Protein AF-A0A8J4RGM5-F1 (afdb_monomer)

Structure (mmCIF, N/CA/C/O backbone):
data_AF-A0A8J4RGM5-F1
#
_entry.id   AF-A0A8J4RGM5-F1
#
loop_
_atom_site.group_PDB
_atom_site.id
_atom_site.type_symbol
_atom_site.label_atom_id
_atom_site.label_alt_id
_atom_site.label_comp_id
_atom_site.label_asym_id
_atom_site.label_entity_id
_atom_site.label_seq_id
_atom_site.pdbx_PDB_ins_code
_atom_site.Cartn_x
_atom_site.Cartn_y
_atom_site.Cartn_z
_atom_site.occupancy
_atom_site.B_iso_or_equiv
_atom_site.auth_seq_id
_atom_site.auth_comp_id
_atom_site.auth_asym_id
_atom_site.auth_atom_id
_atom_site.pdbx_PDB_model_num
ATOM 1 N N . MET A 1 1 ? 27.446 -44.097 32.498 1.00 41.28 1 MET A N 1
ATOM 2 C CA . MET A 1 1 ? 27.237 -43.675 31.098 1.00 41.28 1 MET A CA 1
ATOM 3 C C . MET A 1 1 ? 26.310 -42.473 31.149 1.00 41.28 1 MET A C 1
ATOM 5 O O . MET A 1 1 ? 25.138 -42.645 31.444 1.00 41.28 1 MET A O 1
ATOM 9 N N . GLY A 1 2 ? 26.889 -41.270 31.090 1.00 48.84 2 GLY A N 1
ATOM 10 C CA . GLY A 1 2 ? 26.196 -40.003 31.346 1.00 48.84 2 GLY A CA 1
ATOM 11 C C . GLY A 1 2 ? 25.419 -39.515 30.126 1.00 48.84 2 GLY A C 1
ATOM 12 O O . GLY A 1 2 ? 25.831 -39.760 28.996 1.00 48.84 2 GLY A O 1
ATOM 13 N N . GLN A 1 3 ? 24.285 -38.863 30.375 1.00 52.88 3 GLN A N 1
ATOM 14 C CA . GLN A 1 3 ? 23.402 -38.276 29.366 1.00 52.88 3 GLN A CA 1
ATOM 15 C C . GLN A 1 3 ? 24.111 -37.122 28.625 1.00 52.88 3 GLN A C 1
ATOM 17 O O . GLN A 1 3 ? 24.499 -36.164 29.288 1.00 52.88 3 GLN A O 1
ATOM 22 N N . PRO A 1 4 ? 24.239 -37.148 27.282 1.00 53.56 4 PRO A N 1
ATOM 23 C CA . PRO A 1 4 ? 24.792 -36.031 26.512 1.00 53.56 4 PRO A CA 1
ATOM 24 C C . PRO A 1 4 ? 23.715 -35.115 25.893 1.00 53.56 4 PRO A C 1
ATOM 26 O O . PRO A 1 4 ? 24.042 -34.247 25.095 1.00 53.56 4 PRO A O 1
ATOM 29 N N . ALA A 1 5 ? 22.430 -35.297 26.219 1.00 52.16 5 ALA A N 1
ATOM 30 C CA . ALA A 1 5 ? 21.336 -34.589 25.541 1.00 52.16 5 ALA A CA 1
ATOM 31 C C . ALA A 1 5 ? 20.972 -33.226 26.164 1.00 52.16 5 ALA A C 1
ATOM 33 O O . ALA A 1 5 ? 20.481 -32.353 25.461 1.00 52.16 5 ALA A O 1
ATOM 34 N N . LEU A 1 6 ? 21.245 -33.013 27.457 1.00 48.97 6 LEU A N 1
ATOM 35 C CA . LEU A 1 6 ? 20.773 -31.818 28.176 1.00 48.97 6 LEU A CA 1
ATOM 36 C C . LEU A 1 6 ? 21.639 -30.569 27.943 1.00 48.97 6 LEU A C 1
ATOM 38 O O . LEU A 1 6 ? 21.159 -29.456 28.120 1.00 48.97 6 LEU A O 1
ATOM 42 N N . GLN A 1 7 ? 22.901 -30.719 27.525 1.00 49.72 7 GLN A N 1
ATOM 43 C CA . GLN A 1 7 ? 23.794 -29.570 27.317 1.00 49.72 7 GLN A CA 1
ATOM 44 C C . GLN A 1 7 ? 23.443 -28.762 26.055 1.00 49.72 7 GLN A C 1
ATOM 46 O O . GLN A 1 7 ? 23.655 -27.553 26.028 1.00 49.72 7 GLN A O 1
ATOM 51 N N . ASN A 1 8 ? 22.903 -29.419 25.023 1.00 49.78 8 ASN A N 1
ATOM 52 C CA . ASN A 1 8 ? 22.602 -28.778 23.740 1.00 49.78 8 ASN A CA 1
ATOM 53 C C . ASN A 1 8 ? 21.301 -27.966 23.788 1.00 49.78 8 ASN A C 1
ATOM 55 O O . ASN A 1 8 ? 21.216 -26.932 23.138 1.00 49.78 8 ASN A O 1
ATOM 59 N N . GLU A 1 9 ? 20.311 -28.392 24.576 1.00 47.03 9 GLU A N 1
ATOM 60 C CA . GLU A 1 9 ? 19.058 -27.640 24.747 1.00 47.03 9 GLU A CA 1
ATOM 61 C C . GLU A 1 9 ? 19.274 -26.353 25.557 1.00 47.03 9 GLU A C 1
ATOM 63 O O . GLU A 1 9 ? 18.768 -25.302 25.177 1.00 47.03 9 GLU A O 1
ATOM 68 N N . ILE A 1 10 ? 20.119 -26.401 26.595 1.00 47.16 10 ILE A N 1
ATOM 69 C CA . ILE A 1 10 ? 20.478 -25.219 27.400 1.00 47.16 10 ILE A CA 1
ATOM 70 C C . ILE A 1 10 ? 21.258 -24.191 26.562 1.00 47.16 10 ILE A C 1
ATOM 72 O O . ILE A 1 10 ? 21.078 -22.987 26.731 1.00 47.16 10 ILE A O 1
ATOM 76 N N . PHE A 1 11 ? 22.121 -24.653 25.648 1.00 42.38 11 PHE A N 1
ATOM 77 C CA . PHE A 1 11 ? 22.887 -23.764 24.770 1.00 42.38 11 PHE A CA 1
ATOM 78 C C . PHE A 1 11 ? 21.982 -23.045 23.754 1.00 42.38 11 PHE A C 1
ATOM 80 O O . PHE A 1 11 ? 22.130 -21.847 23.544 1.00 42.38 11 PHE A O 1
ATOM 87 N N . LEU A 1 12 ? 20.987 -23.748 23.201 1.00 48.69 12 LEU A N 1
ATOM 88 C CA . LEU A 1 12 ? 19.997 -23.165 22.288 1.00 48.69 12 LEU A CA 1
ATOM 89 C C . LEU A 1 12 ? 19.055 -22.172 22.991 1.00 48.69 12 LEU A C 1
ATOM 91 O O . LEU A 1 12 ? 18.695 -21.157 22.401 1.00 48.69 12 LEU A O 1
ATOM 95 N N . GLU A 1 13 ? 18.674 -22.423 24.248 1.00 54.22 13 GLU A N 1
ATOM 96 C CA . GLU A 1 13 ? 17.887 -21.461 25.037 1.00 54.22 13 GLU A CA 1
ATOM 97 C C . GLU A 1 13 ? 18.656 -20.164 25.316 1.00 54.22 13 GLU A C 1
ATOM 99 O O . GLU A 1 13 ? 18.066 -19.085 25.270 1.00 54.22 13 GLU A O 1
ATOM 104 N N . ALA A 1 14 ? 19.965 -20.239 25.574 1.00 55.78 14 ALA A N 1
ATOM 105 C CA . ALA A 1 1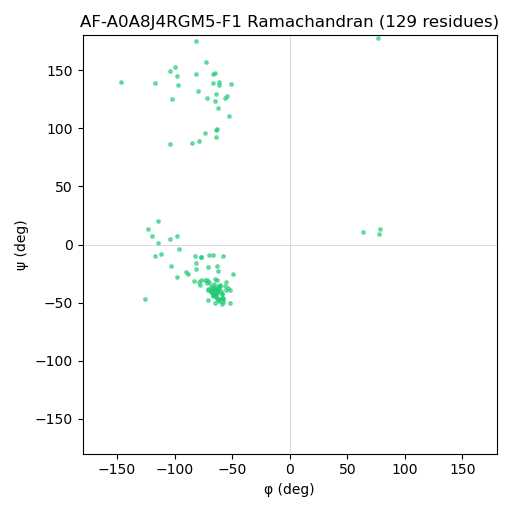4 ? 20.784 -19.053 25.824 1.00 55.78 14 ALA A CA 1
ATOM 106 C C . ALA A 1 14 ? 20.903 -18.154 24.579 1.00 55.78 14 ALA A C 1
ATOM 108 O O . ALA A 1 14 ? 20.756 -16.935 24.694 1.00 55.78 14 ALA A O 1
ATOM 109 N N . ASP A 1 15 ? 21.089 -18.749 23.398 1.00 62.16 15 ASP A N 1
ATOM 110 C CA . ASP A 1 15 ? 21.160 -18.018 22.128 1.00 62.16 15 ASP A CA 1
ATOM 111 C C . ASP A 1 15 ? 19.815 -17.349 21.782 1.00 62.16 15 ASP A C 1
ATOM 113 O O . ASP A 1 15 ? 19.778 -16.183 21.386 1.00 62.16 15 ASP A O 1
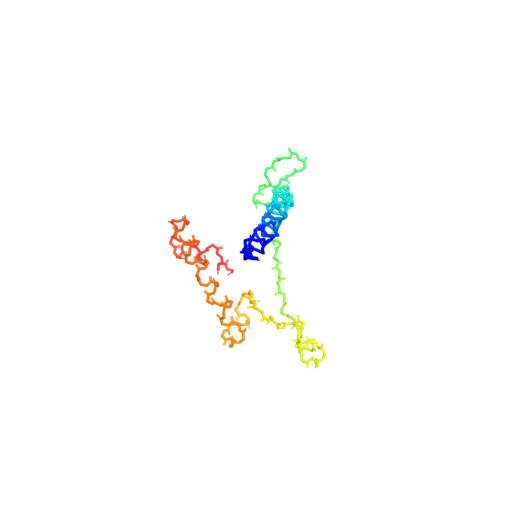ATOM 117 N N . LEU A 1 16 ? 18.690 -18.033 22.024 1.00 53.53 16 LEU A N 1
ATOM 118 C CA . LEU A 1 16 ? 17.351 -17.461 21.826 1.00 53.53 16 LEU A CA 1
ATOM 119 C C . LEU A 1 16 ? 17.064 -16.298 22.786 1.00 53.53 16 LEU A C 1
ATOM 121 O O . LEU A 1 16 ? 16.463 -15.298 22.394 1.00 53.53 16 LEU A O 1
ATOM 125 N N . LEU A 1 17 ? 17.506 -16.395 24.043 1.00 52.53 17 LEU A N 1
ATOM 126 C CA . LEU A 1 17 ? 17.359 -15.310 25.015 1.00 52.53 17 LEU A CA 1
ATOM 127 C C . LEU A 1 17 ? 18.216 -14.094 24.645 1.00 52.53 17 LEU A C 1
ATOM 129 O O . LEU A 1 17 ? 17.762 -12.960 24.808 1.00 52.53 17 LEU A O 1
ATOM 133 N N . GLN A 1 18 ? 19.417 -14.317 24.107 1.00 63.12 18 GLN A N 1
ATOM 134 C CA . GLN A 1 18 ? 20.275 -13.260 23.577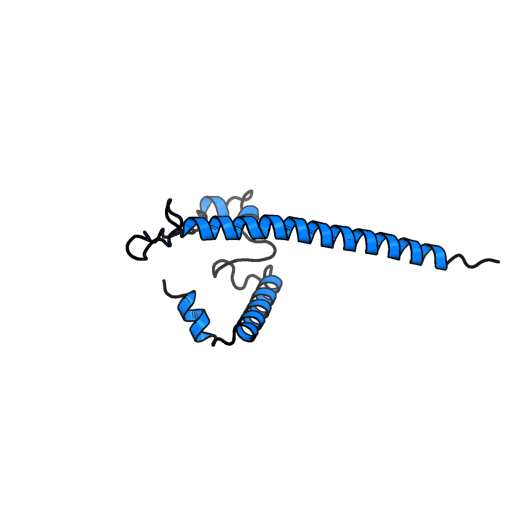 1.00 63.12 18 GLN A CA 1
ATOM 135 C C . GLN A 1 18 ? 19.584 -12.536 22.406 1.00 63.12 18 GLN A C 1
ATOM 137 O O . GLN A 1 18 ? 19.461 -11.309 22.434 1.00 63.12 18 GLN A O 1
ATOM 142 N N . GLU A 1 19 ? 19.034 -13.279 21.439 1.00 65.00 19 GLU A N 1
ATOM 143 C CA . GLU A 1 19 ? 18.275 -12.715 20.314 1.00 65.00 19 GLU A CA 1
ATOM 144 C C . GLU A 1 19 ? 17.042 -11.927 20.781 1.00 65.00 19 GLU A C 1
ATOM 146 O O . GLU A 1 19 ? 16.750 -10.848 20.259 1.00 65.00 19 GLU A O 1
ATOM 151 N N . MET A 1 20 ? 16.327 -12.417 21.799 1.00 41.81 20 MET A N 1
ATOM 152 C CA . MET A 1 20 ? 15.176 -11.720 22.383 1.00 41.81 20 MET A CA 1
ATOM 153 C C . MET A 1 20 ? 15.573 -10.399 23.055 1.00 41.81 20 MET A C 1
ATOM 155 O O . MET A 1 20 ? 14.869 -9.398 22.904 1.00 41.81 20 MET A O 1
ATOM 159 N N . ILE A 1 21 ? 16.701 -10.368 23.771 1.00 58.81 21 ILE A N 1
ATOM 160 C CA . ILE A 1 21 ? 17.226 -9.155 24.417 1.00 58.81 21 ILE A CA 1
ATOM 161 C C . ILE A 1 21 ? 17.692 -8.141 23.366 1.00 58.81 21 ILE A C 1
ATOM 163 O O . ILE A 1 21 ? 17.421 -6.942 23.498 1.00 58.81 21 ILE A O 1
ATOM 167 N N . GLU A 1 22 ? 18.336 -8.601 22.295 1.00 63.03 22 GLU A N 1
ATOM 168 C CA . GLU A 1 22 ? 18.742 -7.758 21.169 1.00 63.03 22 GLU A CA 1
ATOM 169 C C . GLU A 1 22 ? 17.529 -7.202 20.414 1.00 63.03 22 GLU A C 1
ATOM 171 O O . GLU A 1 22 ? 17.477 -6.004 20.133 1.00 63.03 22 GLU A O 1
ATOM 176 N N . HIS A 1 23 ? 16.496 -8.013 20.167 1.00 56.38 23 HIS A N 1
ATOM 177 C CA . HIS A 1 23 ? 15.232 -7.559 19.579 1.00 56.38 23 HIS A CA 1
ATOM 178 C C . HIS A 1 23 ? 14.502 -6.536 20.457 1.00 56.38 23 HIS A C 1
ATOM 180 O O . HIS A 1 23 ? 13.949 -5.563 19.933 1.00 56.38 23 HIS A O 1
ATOM 186 N N . GLN A 1 24 ? 14.513 -6.720 21.780 1.00 48.72 24 GLN A N 1
ATOM 187 C CA . GLN A 1 24 ? 13.924 -5.781 22.734 1.00 48.72 24 GLN A CA 1
ATOM 188 C C . GLN A 1 24 ? 14.696 -4.454 22.736 1.00 48.72 24 GLN A C 1
ATOM 190 O O . GLN A 1 24 ? 14.081 -3.392 22.665 1.00 48.72 24 GLN A O 1
ATOM 195 N N . SER A 1 25 ? 16.031 -4.505 22.743 1.00 55.03 25 SER A N 1
ATOM 196 C CA . SER A 1 25 ? 16.912 -3.327 22.727 1.00 55.03 25 SER A CA 1
ATOM 197 C C . SER A 1 25 ? 16.800 -2.557 21.409 1.00 55.03 25 SER A C 1
ATOM 199 O O . SER A 1 25 ? 16.595 -1.345 21.415 1.00 55.03 25 SER A O 1
ATOM 201 N N . ARG A 1 26 ? 16.779 -3.271 20.276 1.00 50.94 26 ARG A N 1
ATOM 202 C CA . ARG A 1 26 ? 16.490 -2.706 18.954 1.00 50.94 26 ARG A CA 1
ATOM 203 C C . ARG A 1 26 ? 15.110 -2.064 18.928 1.00 50.94 26 ARG A C 1
ATOM 205 O O . ARG A 1 26 ? 14.965 -0.966 18.419 1.00 50.94 26 ARG A O 1
ATOM 212 N N . SER A 1 27 ? 14.099 -2.695 19.524 1.00 48.62 27 SER A N 1
ATOM 213 C CA . SER A 1 27 ? 12.760 -2.103 19.651 1.00 48.62 27 SER A CA 1
ATOM 214 C C . SER A 1 27 ? 12.767 -0.818 20.482 1.00 48.62 27 SER A C 1
ATOM 216 O O . SER A 1 27 ? 12.044 0.107 20.132 1.00 48.62 27 SER A O 1
ATOM 218 N N . GLN A 1 28 ? 13.601 -0.703 21.524 1.00 52.44 28 GLN A N 1
ATOM 219 C CA . GLN A 1 28 ? 13.774 0.548 22.279 1.00 52.44 28 GLN A CA 1
ATOM 220 C C . GLN A 1 28 ? 14.474 1.642 21.452 1.00 52.44 28 GLN A C 1
ATOM 222 O O . GLN A 1 28 ? 14.029 2.787 21.478 1.00 52.44 28 GLN A O 1
ATOM 227 N N . GLU A 1 29 ? 15.497 1.307 20.661 1.00 55.62 29 GLU A N 1
ATOM 228 C CA . GLU A 1 29 ? 16.154 2.252 19.740 1.00 55.62 29 GLU A CA 1
ATOM 229 C C . GLU A 1 29 ? 15.212 2.709 18.616 1.00 55.62 29 GLU A C 1
ATOM 231 O O . GLU A 1 29 ? 15.109 3.902 18.322 1.00 55.62 29 GLU A O 1
ATOM 236 N N . ILE A 1 30 ? 14.449 1.776 18.033 1.00 49.84 30 ILE A N 1
ATOM 237 C CA . ILE A 1 30 ? 13.412 2.081 17.044 1.00 49.84 30 ILE A CA 1
ATOM 238 C C . ILE A 1 30 ? 12.323 2.939 17.692 1.00 49.84 30 ILE A C 1
ATOM 240 O O . ILE A 1 30 ? 11.865 3.876 17.057 1.00 49.84 30 ILE A O 1
ATOM 244 N N . ASN A 1 31 ? 11.930 2.685 18.946 1.00 48.88 31 ASN A N 1
ATOM 245 C CA . ASN A 1 31 ? 10.967 3.518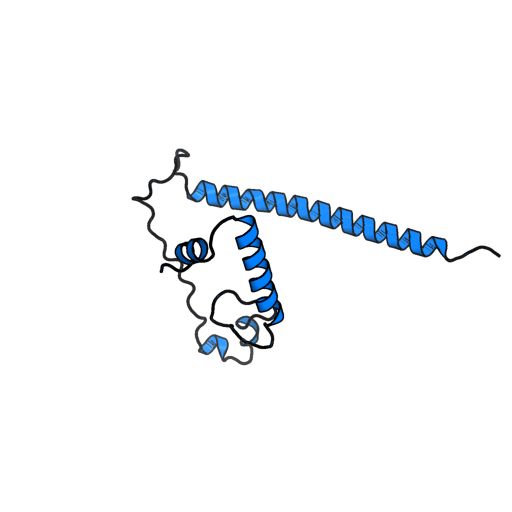 19.674 1.00 48.88 31 ASN A CA 1
ATOM 246 C C . ASN A 1 31 ? 11.509 4.928 19.964 1.00 48.88 31 ASN A C 1
ATOM 248 O O . ASN A 1 31 ? 10.735 5.881 19.903 1.00 48.88 31 ASN A O 1
ATOM 252 N N . GLY A 1 32 ? 12.817 5.080 20.202 1.00 50.12 32 GLY A N 1
ATOM 253 C CA . GLY A 1 32 ? 13.490 6.376 20.331 1.00 50.12 32 GLY A CA 1
ATOM 254 C C . GLY A 1 32 ? 13.457 7.181 19.030 1.00 50.12 32 GLY A C 1
ATOM 255 O O . GLY A 1 32 ? 12.960 8.304 19.009 1.00 50.12 32 GLY A O 1
ATOM 256 N N . HIS A 1 33 ? 13.854 6.572 17.909 1.00 52.50 33 HIS A N 1
ATOM 257 C CA . HIS A 1 33 ? 13.719 7.180 16.578 1.00 52.50 33 HIS A CA 1
ATOM 258 C C . HIS A 1 33 ? 12.251 7.384 16.161 1.00 52.50 33 HIS A C 1
ATOM 260 O O . HIS A 1 33 ? 11.923 8.312 15.419 1.00 52.50 33 HIS A O 1
ATOM 266 N N . ARG A 1 34 ? 11.342 6.528 16.651 1.00 45.34 34 ARG A N 1
ATOM 267 C CA . ARG A 1 34 ? 9.898 6.620 16.416 1.00 45.34 34 ARG A CA 1
ATOM 268 C C . ARG A 1 34 ? 9.267 7.788 17.184 1.00 45.34 34 ARG A C 1
ATOM 270 O O . ARG A 1 34 ? 8.279 8.343 16.720 1.00 45.34 34 ARG A O 1
ATOM 277 N N . ALA A 1 35 ? 9.805 8.165 18.338 1.00 51.72 35 ALA A N 1
ATOM 278 C CA . ALA A 1 35 ? 9.389 9.379 19.033 1.00 51.72 35 ALA A CA 1
ATOM 279 C C . ALA A 1 35 ? 9.873 10.630 18.280 1.00 51.72 35 ALA A C 1
ATOM 281 O O . ALA A 1 35 ? 9.116 11.584 18.130 1.00 51.72 35 ALA A O 1
ATOM 282 N N . ASP A 1 36 ? 11.080 10.571 17.716 1.00 56.41 36 ASP A N 1
ATOM 283 C CA . ASP A 1 36 ? 11.734 11.684 17.018 1.00 56.41 36 ASP A CA 1
ATOM 284 C C . ASP A 1 36 ? 10.992 12.135 15.745 1.00 56.41 36 ASP A C 1
ATOM 286 O O . ASP A 1 36 ? 10.786 13.332 15.532 1.00 56.41 36 ASP A O 1
ATOM 290 N N . TRP A 1 37 ? 10.505 11.200 14.911 1.00 52.59 37 TRP A N 1
ATOM 291 C CA . TRP A 1 37 ? 9.715 11.592 13.726 1.00 52.59 37 TRP A CA 1
ATOM 292 C C . TRP A 1 37 ? 8.336 12.137 14.098 1.00 52.59 37 TRP A C 1
ATOM 294 O O . TRP A 1 37 ? 7.839 13.014 13.402 1.00 52.59 37 TRP A O 1
ATOM 304 N N . ILE A 1 38 ? 7.715 11.645 15.180 1.00 52.84 38 ILE A N 1
ATOM 305 C CA . ILE A 1 38 ? 6.430 12.181 15.649 1.00 52.84 38 ILE A CA 1
ATOM 306 C C . ILE A 1 38 ? 6.631 13.614 16.134 1.00 52.84 38 ILE A C 1
ATOM 308 O O . ILE A 1 38 ? 5.813 14.471 15.817 1.00 52.84 38 ILE A O 1
ATOM 312 N N . ILE A 1 39 ? 7.720 13.886 16.857 1.00 64.94 39 ILE A N 1
ATOM 313 C CA . ILE A 1 39 ? 8.064 15.241 17.297 1.00 64.94 39 ILE A CA 1
ATOM 314 C C . ILE A 1 39 ? 8.317 16.141 16.086 1.00 64.94 39 ILE A C 1
ATOM 316 O O . ILE A 1 39 ? 7.684 17.185 15.986 1.00 64.94 39 ILE A O 1
ATOM 320 N N . THR A 1 40 ? 9.118 15.695 15.117 1.00 68.75 40 THR A N 1
ATOM 321 C CA . THR A 1 40 ? 9.394 16.455 13.884 1.00 68.75 40 THR A CA 1
ATOM 322 C C . THR A 1 40 ? 8.111 16.765 13.093 1.00 68.75 40 THR A C 1
ATOM 324 O O . THR A 1 40 ? 7.911 17.876 12.600 1.00 68.75 40 THR A O 1
ATOM 327 N N . GLU A 1 41 ? 7.209 15.789 12.976 1.00 71.56 41 GLU A N 1
ATOM 328 C CA . GLU A 1 41 ? 5.922 15.946 12.295 1.00 71.56 41 GLU A CA 1
ATOM 329 C C . GLU A 1 41 ? 5.009 16.921 13.057 1.00 71.56 41 GLU A C 1
ATOM 331 O O . GLU A 1 41 ? 4.401 17.797 12.443 1.00 71.56 41 GLU A O 1
ATOM 336 N N . LEU A 1 42 ? 4.945 16.828 14.391 1.00 71.06 42 LEU A N 1
ATOM 337 C CA . LEU A 1 42 ? 4.178 17.753 15.232 1.00 71.06 42 LEU A CA 1
ATOM 338 C C . LEU A 1 42 ? 4.726 19.180 15.167 1.00 71.06 42 LEU A C 1
ATOM 340 O O . LEU A 1 42 ? 3.942 20.118 15.039 1.00 71.06 42 LEU A O 1
ATOM 344 N N . GLU A 1 43 ? 6.047 19.346 15.192 1.00 74.06 43 GLU A N 1
ATOM 345 C CA . GLU A 1 43 ? 6.723 20.636 15.042 1.00 74.06 43 GLU A CA 1
ATOM 346 C C . GLU A 1 43 ? 6.404 21.289 13.695 1.00 74.06 43 GLU A C 1
ATOM 348 O O . GLU A 1 43 ? 6.206 22.500 13.636 1.00 74.06 43 GLU A O 1
ATOM 353 N N . SER A 1 44 ? 6.232 20.501 12.627 1.00 72.38 44 SER A N 1
ATOM 354 C CA . SER A 1 44 ? 5.822 21.021 11.314 1.00 72.38 44 SER A CA 1
ATOM 355 C C . SER A 1 44 ? 4.423 21.660 11.303 1.00 72.38 44 SER A C 1
ATOM 357 O O . SER A 1 44 ? 4.094 22.427 10.392 1.00 72.38 44 SER A O 1
ATOM 359 N N . PHE A 1 45 ? 3.593 21.360 12.308 1.00 76.75 45 PHE A N 1
ATOM 360 C CA . PHE A 1 45 ? 2.261 21.938 12.484 1.00 76.75 45 PHE A CA 1
ATOM 361 C C . PHE A 1 45 ? 2.235 23.135 13.437 1.00 76.75 45 PHE A C 1
ATOM 363 O O . PHE A 1 45 ? 1.172 23.743 13.598 1.00 76.75 45 PHE A O 1
ATOM 370 N N . LEU A 1 46 ? 3.362 23.485 14.057 1.00 80.44 46 LEU A N 1
ATOM 371 C CA . LEU A 1 46 ? 3.492 24.624 14.959 1.00 80.44 46 LEU A CA 1
ATOM 372 C C . LEU A 1 46 ? 4.222 25.779 14.257 1.00 80.44 46 LEU A C 1
ATOM 374 O O . LEU A 1 46 ? 5.048 25.576 13.374 1.00 80.44 46 LEU A O 1
ATOM 378 N N . ASN A 1 47 ? 3.896 27.016 14.620 1.00 77.94 47 ASN A N 1
ATOM 379 C CA . ASN A 1 47 ? 4.679 28.183 14.215 1.00 77.94 47 ASN A CA 1
ATOM 380 C C . ASN A 1 47 ? 5.910 28.363 15.127 1.00 77.94 47 ASN A C 1
ATOM 382 O O . ASN A 1 47 ? 6.028 27.689 16.148 1.00 77.94 47 ASN A O 1
ATOM 386 N N . ASP A 1 48 ? 6.782 29.331 14.820 1.00 79.62 48 ASP A N 1
ATOM 387 C CA . ASP A 1 48 ? 8.000 29.642 15.605 1.00 79.62 48 ASP A CA 1
ATOM 388 C C . ASP A 1 48 ? 7.731 29.996 17.084 1.00 79.62 48 ASP A C 1
ATOM 390 O O . ASP A 1 48 ? 8.649 30.120 17.891 1.00 79.62 48 ASP A O 1
ATOM 394 N N . GLN A 1 49 ? 6.463 30.193 17.447 1.00 77.38 49 GLN A N 1
ATOM 395 C CA . GLN A 1 49 ? 5.996 30.516 18.793 1.00 77.38 49 GLN A CA 1
ATOM 396 C C . GLN A 1 49 ? 5.350 29.303 19.490 1.00 77.38 49 GLN A C 1
ATOM 398 O O . GLN A 1 49 ? 4.823 29.447 20.591 1.00 77.38 49 GLN A O 1
ATOM 403 N N . GLY A 1 50 ? 5.368 28.122 18.861 1.00 72.81 50 GLY A N 1
ATOM 404 C CA . GLY A 1 50 ? 4.814 26.878 19.397 1.00 72.81 50 GLY A CA 1
ATOM 405 C C . GLY A 1 50 ? 3.289 26.758 19.299 1.00 72.81 50 GLY A C 1
ATOM 406 O O . GLY A 1 50 ? 2.708 25.883 19.938 1.00 72.81 50 GLY A O 1
ATOM 407 N N . TYR A 1 51 ? 2.618 27.616 18.524 1.00 79.62 51 TYR A N 1
ATOM 408 C CA . TYR A 1 51 ? 1.164 27.569 18.340 1.00 79.62 51 TYR A CA 1
ATOM 409 C C . TYR A 1 51 ? 0.771 26.835 17.052 1.00 79.62 51 TYR A C 1
ATOM 411 O O . TYR A 1 51 ? 1.448 27.006 16.038 1.00 79.62 51 TYR A O 1
ATOM 419 N N . PRO A 1 52 ? -0.355 26.091 17.035 1.00 76.94 52 PRO A N 1
ATOM 420 C CA . PRO A 1 52 ? -0.855 25.440 15.827 1.00 76.94 52 PRO A CA 1
ATOM 421 C C . PRO A 1 52 ? -1.033 26.420 14.661 1.00 76.94 52 PRO A C 1
ATOM 423 O O . PRO A 1 52 ? -1.707 27.449 14.792 1.00 76.94 52 PRO A O 1
ATOM 426 N N . ILE A 1 53 ? -0.459 26.086 13.505 1.00 74.19 53 ILE A N 1
ATOM 427 C CA . ILE A 1 53 ? -0.636 26.839 12.262 1.00 74.19 53 ILE A CA 1
ATOM 428 C C . ILE A 1 53 ? -2.124 26.779 11.883 1.00 74.19 53 ILE A C 1
ATOM 430 O O . ILE A 1 53 ? -2.679 25.706 11.646 1.00 74.19 53 ILE A O 1
ATOM 434 N N . LYS A 1 54 ? -2.792 27.939 11.835 1.00 66.19 54 LYS A N 1
ATOM 435 C CA . LYS A 1 54 ? -4.215 28.035 11.467 1.00 66.19 54 LYS A CA 1
ATOM 436 C C . LYS A 1 54 ? -4.422 27.530 10.031 1.00 66.19 54 LYS A C 1
ATOM 438 O O . LYS A 1 54 ? -3.667 27.896 9.131 1.00 66.19 54 LYS A O 1
ATOM 443 N N . GLU A 1 55 ? -5.482 26.747 9.807 1.00 59.38 55 GLU A N 1
ATOM 444 C CA . GLU A 1 55 ? -5.814 26.074 8.529 1.00 59.38 55 GLU A CA 1
ATOM 445 C C . GLU A 1 55 ? -5.785 26.989 7.293 1.00 59.38 55 GLU A C 1
ATOM 447 O O . GLU A 1 55 ? -5.506 26.535 6.187 1.00 59.38 55 GLU A O 1
ATOM 452 N N . GLN A 1 56 ? -5.994 28.293 7.476 1.00 53.16 56 GLN A N 1
ATOM 453 C CA . GLN A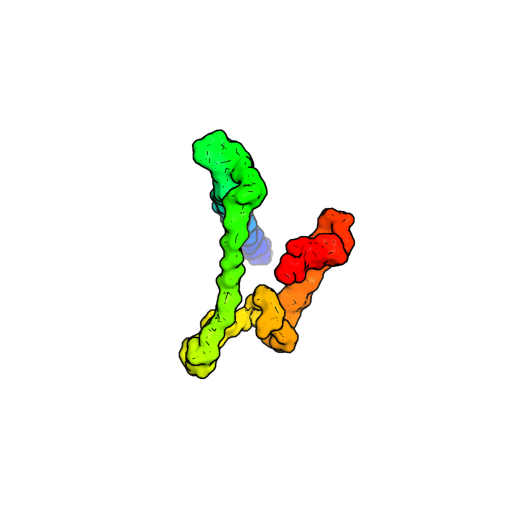 1 56 ? -6.027 29.299 6.410 1.00 53.16 56 GLN A CA 1
ATOM 454 C C . GLN A 1 56 ? -4.657 29.585 5.768 1.00 53.16 56 GLN A C 1
ATOM 456 O O . GLN A 1 56 ? -4.597 30.267 4.748 1.00 53.16 56 GLN A O 1
ATOM 461 N N . GLN A 1 57 ? -3.565 29.054 6.329 1.00 50.62 57 GLN A N 1
ATOM 462 C CA . GLN A 1 57 ? -2.208 29.201 5.795 1.00 50.62 57 GLN A CA 1
ATOM 463 C C . GLN A 1 57 ? -1.528 27.854 5.509 1.00 50.62 57 GLN A C 1
ATOM 465 O O . GLN A 1 57 ? -0.325 27.794 5.255 1.00 50.62 57 GLN A O 1
ATOM 470 N N . LYS A 1 58 ? -2.289 26.752 5.502 1.00 51.09 58 LYS A N 1
ATOM 471 C CA . LYS A 1 58 ? -1.789 25.473 5.001 1.00 51.09 58 LYS A CA 1
ATOM 472 C C . LYS A 1 58 ? -1.858 25.528 3.479 1.00 51.09 58 LYS A C 1
ATOM 474 O O . LYS A 1 58 ? -2.864 25.159 2.881 1.00 51.09 58 LYS A O 1
ATOM 479 N N . SER A 1 59 ? -0.790 26.007 2.833 1.00 54.72 59 SER A N 1
ATOM 480 C CA . SER A 1 59 ? -0.579 25.637 1.430 1.00 54.72 59 SER A CA 1
ATOM 481 C C . SER A 1 59 ? -0.647 24.114 1.396 1.00 54.72 59 SER A C 1
ATOM 483 O O . SER A 1 59 ? 0.177 23.438 2.015 1.00 54.72 59 SER A O 1
ATOM 485 N N . VAL A 1 60 ? -1.700 23.562 0.794 1.00 56.66 60 VAL A N 1
ATOM 486 C CA . VAL A 1 60 ? -1.778 22.129 0.547 1.00 56.66 60 VAL A CA 1
ATOM 487 C C . VAL A 1 60 ? -0.630 21.864 -0.409 1.00 56.66 60 VAL A C 1
ATOM 489 O O . VAL A 1 60 ? -0.745 22.079 -1.613 1.00 56.66 60 VAL A O 1
ATOM 492 N N . ARG A 1 61 ? 0.536 21.504 0.134 1.00 58.38 61 ARG A N 1
ATOM 493 C CA . ARG A 1 61 ? 1.629 20.987 -0.671 1.00 58.38 61 ARG A CA 1
ATOM 494 C C . ARG A 1 61 ? 1.076 19.698 -1.243 1.00 58.38 61 ARG A C 1
ATOM 496 O O . ARG A 1 61 ? 0.988 18.697 -0.539 1.00 58.38 61 ARG A O 1
ATOM 503 N N . ILE A 1 62 ? 0.616 19.759 -2.488 1.00 58.03 62 ILE A N 1
ATOM 504 C CA . ILE A 1 62 ? 0.207 18.572 -3.220 1.00 58.03 62 ILE A CA 1
ATOM 505 C C . ILE A 1 62 ? 1.483 17.749 -3.374 1.00 58.03 62 ILE A C 1
ATOM 507 O O . ILE A 1 62 ? 2.332 18.038 -4.217 1.00 58.03 62 ILE A O 1
ATOM 511 N N . VAL A 1 63 ? 1.652 16.758 -2.502 1.00 61.03 63 VAL A N 1
ATOM 512 C CA . VAL A 1 63 ? 2.729 15.783 -2.622 1.00 61.03 63 VAL A CA 1
ATOM 513 C C . VAL A 1 63 ? 2.339 14.867 -3.770 1.00 61.03 63 VAL A C 1
ATOM 515 O O . VAL A 1 63 ? 1.548 13.939 -3.619 1.00 61.03 63 VAL A O 1
ATOM 518 N N . THR A 1 64 ? 2.854 15.162 -4.959 1.00 65.19 64 THR A N 1
ATOM 519 C CA . THR A 1 64 ? 2.681 14.279 -6.109 1.00 65.19 64 THR A CA 1
ATOM 520 C C . THR A 1 64 ? 3.680 13.131 -6.020 1.00 65.19 64 THR A C 1
ATOM 522 O O . THR A 1 64 ? 4.875 13.369 -5.857 1.00 65.19 64 THR A O 1
ATOM 525 N N . CYS A 1 65 ? 3.217 11.897 -6.208 1.00 69.12 65 CYS A N 1
ATOM 526 C CA . CYS A 1 65 ? 4.076 10.745 -6.476 1.00 69.12 65 CYS A CA 1
ATOM 527 C C . CYS A 1 65 ? 3.967 10.400 -7.974 1.00 69.12 65 CYS A C 1
ATOM 529 O O . CYS A 1 65 ? 3.083 9.631 -8.366 1.00 69.12 65 CYS A O 1
ATOM 531 N N . PRO A 1 66 ? 4.770 11.029 -8.854 1.00 73.81 66 PRO A N 1
ATOM 532 C CA . PRO A 1 66 ? 4.677 10.784 -10.286 1.00 73.81 66 PRO A CA 1
ATOM 533 C C . PRO A 1 66 ? 5.100 9.351 -10.620 1.00 73.81 66 PRO A C 1
ATOM 535 O O . PRO A 1 66 ? 5.998 8.776 -10.006 1.00 73.81 66 PRO A O 1
ATOM 538 N N . LYS A 1 67 ? 4.472 8.769 -11.646 1.00 78.12 67 LYS A N 1
ATOM 539 C CA . LYS A 1 67 ? 4.882 7.459 -12.163 1.00 78.12 67 LYS A CA 1
ATOM 540 C C . LYS A 1 67 ? 6.320 7.533 -12.675 1.00 78.12 67 LYS A C 1
ATOM 542 O O . LYS A 1 67 ? 6.679 8.471 -13.384 1.00 78.12 67 LYS A O 1
ATOM 547 N N . VAL A 1 68 ? 7.101 6.489 -12.403 1.00 82.81 68 VAL A N 1
ATOM 548 C CA . VAL A 1 68 ? 8.435 6.328 -12.996 1.00 82.81 68 VAL A CA 1
ATOM 549 C C . VAL A 1 68 ? 8.311 6.356 -14.528 1.00 82.81 68 VAL A C 1
ATOM 551 O O . VAL A 1 68 ? 7.534 5.558 -15.075 1.00 82.81 68 VAL A O 1
ATOM 554 N N . PRO A 1 69 ? 9.059 7.230 -15.234 1.00 87.00 69 PRO A N 1
ATOM 555 C CA . PRO A 1 69 ? 9.022 7.321 -16.687 1.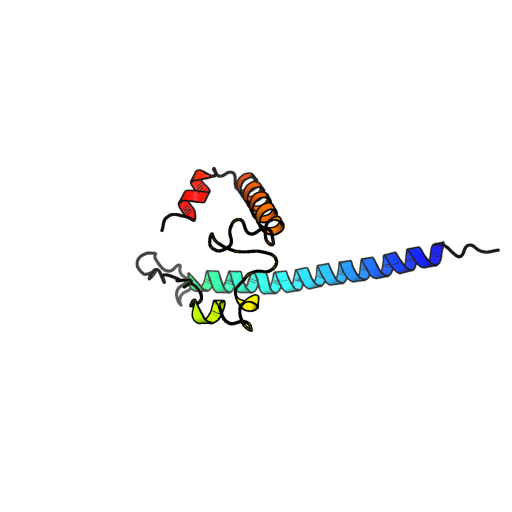00 87.00 69 PRO A CA 1
ATOM 556 C C . PRO A 1 69 ? 9.208 5.954 -17.370 1.00 87.00 69 PRO A C 1
ATOM 558 O O . PRO A 1 69 ? 10.088 5.184 -16.971 1.00 87.00 69 PRO A O 1
ATOM 561 N N . PRO A 1 70 ? 8.446 5.636 -18.437 1.00 83.06 70 PRO A N 1
ATOM 562 C CA . PRO A 1 70 ? 8.502 4.323 -19.082 1.00 83.06 70 PRO A CA 1
ATOM 563 C C . PRO A 1 70 ? 9.901 3.910 -19.550 1.00 83.06 70 PRO A C 1
ATOM 565 O O . PRO A 1 70 ? 10.227 2.726 -19.513 1.00 83.06 70 PRO A O 1
ATOM 568 N N . MET A 1 71 ? 10.734 4.870 -19.961 1.00 85.12 71 MET A N 1
ATOM 569 C CA . MET A 1 71 ? 12.113 4.616 -20.393 1.00 85.12 71 MET A CA 1
ATOM 570 C C . MET A 1 71 ? 12.967 4.005 -19.275 1.00 85.12 71 MET A C 1
ATOM 572 O O . MET A 1 71 ? 13.750 3.096 -19.538 1.00 85.12 71 MET A O 1
ATOM 576 N N . LEU A 1 72 ? 12.762 4.438 -18.027 1.00 84.38 72 LEU A N 1
ATOM 577 C CA . LEU A 1 72 ? 13.472 3.904 -16.865 1.00 84.38 72 LEU A CA 1
ATOM 578 C C . LEU A 1 72 ? 12.923 2.538 -16.437 1.00 84.38 72 LEU A C 1
ATOM 580 O O . LEU A 1 72 ? 13.687 1.698 -15.982 1.00 84.38 72 LEU A O 1
ATOM 584 N N . ARG A 1 73 ? 11.633 2.251 -16.644 1.00 80.06 73 ARG A N 1
ATOM 585 C CA . ARG A 1 73 ? 11.053 0.931 -16.313 1.00 80.06 73 ARG A CA 1
ATOM 586 C C . ARG A 1 73 ? 11.375 -0.158 -17.331 1.00 80.06 73 ARG A C 1
ATOM 588 O O . ARG A 1 73 ? 11.508 -1.321 -16.968 1.00 80.06 73 ARG A O 1
ATOM 595 N N . LYS A 1 74 ? 11.448 0.205 -18.615 1.00 77.12 74 LYS A N 1
ATOM 596 C CA . LYS A 1 74 ? 11.643 -0.744 -19.725 1.00 77.12 74 LYS A CA 1
ATOM 597 C C . LYS A 1 74 ? 13.110 -1.127 -19.942 1.00 77.12 74 LYS A C 1
ATOM 599 O O . LYS A 1 74 ? 13.386 -2.047 -20.710 1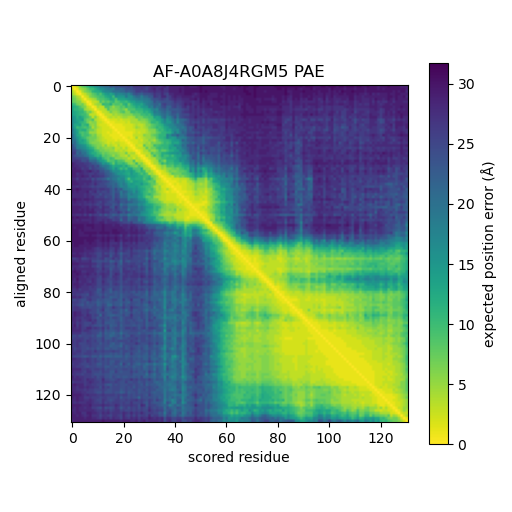.00 77.12 74 LYS A O 1
ATOM 604 N N . GLY A 1 75 ? 14.051 -0.451 -19.280 1.00 81.31 75 GLY A N 1
ATOM 605 C CA . GLY A 1 75 ? 15.465 -0.807 -19.330 1.00 81.31 75 GLY A CA 1
ATOM 606 C C . GLY A 1 75 ? 15.722 -2.184 -18.712 1.00 81.31 75 GLY A C 1
ATOM 607 O O . GLY A 1 75 ? 15.323 -2.453 -17.582 1.00 81.31 75 GLY A O 1
ATOM 608 N N . LYS A 1 76 ? 16.437 -3.064 -19.430 1.00 76.62 76 LYS A N 1
ATOM 609 C CA . LYS A 1 76 ? 16.788 -4.417 -18.943 1.00 76.62 76 LYS A CA 1
ATOM 610 C C . LYS A 1 76 ? 17.480 -4.402 -17.575 1.00 76.62 76 LYS A C 1
ATOM 612 O O . LYS A 1 76 ? 17.219 -5.283 -16.770 1.00 76.62 76 LYS A O 1
ATOM 617 N N . ARG A 1 77 ? 18.338 -3.405 -17.325 1.00 79.12 77 ARG A N 1
ATOM 618 C CA . ARG A 1 77 ? 19.084 -3.257 -16.063 1.00 79.12 77 ARG A CA 1
ATOM 619 C C . ARG A 1 77 ? 18.271 -2.615 -14.940 1.00 79.12 77 ARG A C 1
ATOM 621 O O . ARG A 1 77 ? 18.710 -2.652 -13.808 1.00 79.12 77 ARG A O 1
ATOM 628 N N . SER A 1 78 ? 17.142 -1.980 -15.251 1.00 79.69 78 SER A N 1
ATOM 629 C CA . SER A 1 78 ? 16.415 -1.122 -14.309 1.00 79.69 78 SER A CA 1
ATOM 630 C C . SER A 1 78 ? 15.016 -1.617 -13.959 1.00 79.69 78 SER A C 1
ATOM 632 O O . SER A 1 78 ? 14.404 -1.119 -13.017 1.00 79.69 78 SER A O 1
ATOM 634 N N . LYS A 1 79 ? 14.521 -2.632 -14.675 1.00 73.44 79 LYS A N 1
ATOM 635 C CA . LYS A 1 79 ? 13.222 -3.265 -14.424 1.00 73.44 79 LYS A CA 1
ATOM 636 C C . LYS A 1 79 ? 13.053 -3.706 -12.965 1.00 73.44 79 LYS A C 1
ATOM 638 O O . LYS A 1 79 ? 11.978 -3.545 -12.401 1.00 73.44 79 LYS A O 1
ATOM 643 N N . GLU A 1 80 ? 14.114 -4.222 -12.351 1.00 79.31 80 GLU A N 1
ATOM 644 C CA . GLU A 1 80 ? 14.084 -4.754 -10.986 1.00 79.31 80 GLU A CA 1
ATOM 645 C C . GLU A 1 80 ? 14.094 -3.692 -9.872 1.00 79.31 80 GLU A C 1
ATOM 647 O O . GLU A 1 80 ? 13.886 -4.044 -8.712 1.00 79.31 80 GLU A O 1
ATOM 652 N N . TYR A 1 81 ? 14.344 -2.418 -10.205 1.00 83.12 81 TYR A N 1
ATOM 653 C CA . TYR A 1 81 ? 14.381 -1.317 -9.232 1.00 83.12 81 TYR A CA 1
ATOM 654 C C . TYR A 1 81 ? 13.018 -0.655 -9.030 1.00 83.12 81 TYR A C 1
ATOM 656 O O . TYR A 1 81 ? 12.786 -0.021 -8.005 1.00 83.12 81 TYR A O 1
ATOM 664 N N . PHE A 1 82 ? 12.123 -0.771 -10.014 1.00 83.69 82 PHE A N 1
ATOM 665 C CA . PHE A 1 82 ? 10.844 -0.053 -10.030 1.00 83.69 82 PHE A CA 1
ATOM 666 C C . PHE A 1 82 ? 9.624 -0.959 -9.872 1.00 83.69 82 PHE A C 1
ATOM 668 O O . PHE A 1 82 ? 8.509 -0.454 -9.736 1.00 83.69 82 PHE A O 1
ATOM 675 N N . ASP A 1 83 ? 9.824 -2.275 -9.908 1.00 84.69 83 ASP A N 1
ATOM 676 C CA . ASP A 1 83 ? 8.792 -3.251 -9.592 1.00 84.69 83 ASP A CA 1
ATOM 677 C C . ASP A 1 83 ? 9.039 -3.790 -8.170 1.00 84.69 83 ASP A C 1
ATOM 679 O O . ASP A 1 83 ? 10.139 -4.262 -7.873 1.00 84.69 83 ASP A O 1
ATOM 683 N N . PRO A 1 84 ? 8.044 -3.711 -7.271 1.00 86.88 84 PRO A N 1
ATOM 684 C CA . PRO A 1 84 ? 8.17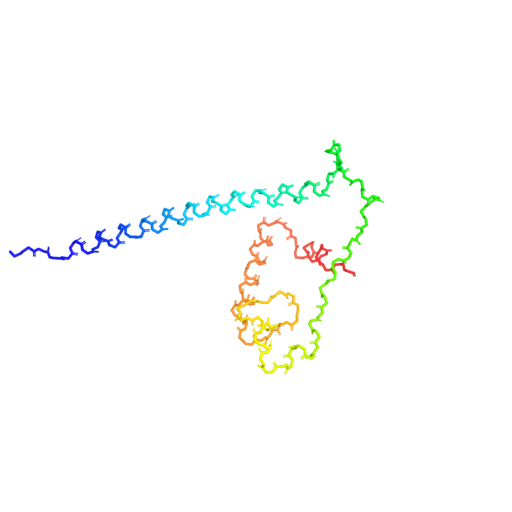4 -4.222 -5.919 1.00 86.88 84 PRO A CA 1
ATOM 685 C C . PRO A 1 84 ? 8.343 -5.738 -5.949 1.00 86.88 84 PRO A C 1
ATOM 687 O O . PRO A 1 84 ? 7.786 -6.416 -6.811 1.00 86.88 84 PRO A O 1
ATOM 690 N N . ARG A 1 85 ? 9.105 -6.257 -4.984 1.00 85.69 85 ARG A N 1
ATOM 691 C CA . ARG A 1 85 ? 9.380 -7.697 -4.856 1.00 85.69 85 ARG A CA 1
ATOM 692 C C . ARG A 1 85 ? 8.488 -8.401 -3.841 1.00 85.69 85 ARG A C 1
ATOM 694 O O . ARG A 1 85 ? 8.275 -9.594 -3.963 1.00 85.69 85 ARG A O 1
ATOM 701 N N . ILE A 1 86 ? 8.026 -7.666 -2.831 1.00 81.69 86 ILE A N 1
ATOM 702 C CA . ILE A 1 86 ? 7.314 -8.226 -1.672 1.00 81.69 86 ILE A CA 1
ATOM 703 C C . ILE A 1 86 ? 5.972 -7.520 -1.490 1.00 81.69 86 ILE A C 1
ATOM 705 O O . ILE A 1 86 ? 4.938 -8.155 -1.312 1.00 81.69 86 ILE A O 1
ATOM 709 N N . PHE A 1 87 ? 5.971 -6.187 -1.553 1.00 83.25 87 PHE A N 1
ATOM 710 C CA . PHE A 1 87 ? 4.787 -5.402 -1.244 1.00 83.25 87 PHE A CA 1
ATOM 711 C C . PHE A 1 87 ? 4.704 -4.141 -2.092 1.00 83.25 87 PHE A C 1
ATOM 713 O O . PHE A 1 87 ? 5.706 -3.464 -2.319 1.00 83.25 87 PHE A O 1
ATOM 720 N N . SER A 1 88 ? 3.495 -3.811 -2.537 1.00 86.56 88 SER A N 1
ATOM 721 C CA . SER A 1 88 ? 3.209 -2.595 -3.288 1.00 86.56 88 SER A CA 1
ATOM 722 C C . SER A 1 88 ? 2.249 -1.681 -2.543 1.00 86.56 88 SER A C 1
ATOM 724 O O . SER A 1 88 ? 1.237 -2.127 -1.993 1.00 86.56 88 SER A O 1
ATOM 726 N N . PHE A 1 89 ? 2.540 -0.384 -2.591 1.00 78.38 89 PHE A N 1
ATOM 727 C CA . PHE A 1 89 ? 1.621 0.660 -2.158 1.00 78.38 89 PHE A CA 1
ATOM 728 C C . PHE A 1 89 ? 0.873 1.236 -3.365 1.00 78.38 89 PHE A C 1
ATOM 730 O O . PHE A 1 89 ? 1.458 1.475 -4.424 1.00 78.38 89 PHE A O 1
ATOM 737 N N . GLY A 1 90 ? -0.431 1.455 -3.196 1.00 75.06 90 GLY A N 1
ATOM 738 C CA . GLY A 1 90 ? -1.300 2.007 -4.234 1.00 75.06 90 GLY A CA 1
ATOM 739 C C . GLY A 1 90 ? -1.703 1.014 -5.339 1.00 75.06 90 GLY A C 1
ATOM 740 O O . GLY A 1 90 ? -1.287 -0.146 -5.342 1.00 75.06 90 GLY A O 1
ATOM 741 N N . PRO A 1 91 ? -2.536 1.460 -6.299 1.00 75.81 91 PRO A N 1
ATOM 742 C CA . PRO A 1 91 ? -3.197 0.579 -7.268 1.00 75.81 91 PRO A CA 1
ATOM 743 C C . PRO A 1 91 ? -2.281 0.094 -8.402 1.00 75.81 91 PRO A C 1
ATOM 745 O O . PRO A 1 91 ? -2.660 -0.781 -9.172 1.00 75.81 91 PRO A O 1
ATOM 748 N N . TYR A 1 92 ? -1.079 0.662 -8.540 1.00 75.69 92 TYR A N 1
ATOM 749 C CA . TYR A 1 92 ? -0.243 0.471 -9.730 1.00 75.69 92 TYR A CA 1
ATOM 750 C C . TYR A 1 92 ? 0.209 -0.986 -9.947 1.00 75.69 92 TYR A C 1
ATOM 752 O O . TYR A 1 92 ? 0.404 -1.416 -11.081 1.00 75.69 92 TYR A O 1
ATOM 760 N N . HIS A 1 93 ? 0.385 -1.743 -8.867 1.00 82.25 93 HIS A N 1
ATOM 761 C CA . HIS A 1 93 ? 0.887 -3.119 -8.894 1.00 82.25 93 HIS A CA 1
ATOM 762 C C . HIS A 1 93 ? -0.163 -4.139 -8.442 1.00 82.25 93 HIS A C 1
ATOM 764 O O . HIS A 1 93 ? 0.200 -5.229 -8.006 1.00 82.25 93 HIS A O 1
ATOM 770 N N . HIS A 1 94 ? -1.442 -3.770 -8.496 1.00 85.25 94 HIS A N 1
ATOM 771 C CA . HIS A 1 94 ? -2.512 -4.634 -8.025 1.00 85.25 94 HIS A CA 1
ATOM 772 C C . HIS A 1 94 ? -2.660 -5.895 -8.893 1.00 85.25 94 HIS A C 1
ATOM 774 O O . HIS A 1 94 ? -2.566 -5.812 -10.119 1.00 85.25 94 HIS A O 1
ATOM 780 N N . GLY A 1 95 ? -2.896 -7.048 -8.261 1.00 86.81 95 GLY A N 1
ATOM 781 C CA . GLY A 1 95 ? -3.226 -8.308 -8.940 1.00 86.81 95 GLY A CA 1
ATOM 782 C C . GLY A 1 95 ? -2.040 -9.043 -9.573 1.00 86.81 95 GLY A C 1
ATOM 783 O O . GLY A 1 95 ? -2.230 -10.009 -10.311 1.00 86.81 95 GLY A O 1
ATOM 784 N N . LYS A 1 96 ? -0.808 -8.603 -9.302 1.00 89.69 96 LYS A N 1
ATOM 785 C CA . LYS A 1 96 ? 0.404 -9.322 -9.704 1.00 89.69 96 LYS A CA 1
ATOM 786 C C . LYS A 1 96 ? 0.576 -10.587 -8.847 1.00 89.69 96 LYS A C 1
ATOM 788 O O . LYS A 1 96 ? 0.621 -10.447 -7.623 1.00 89.69 96 LYS A O 1
ATOM 793 N N . PRO A 1 97 ? 0.728 -11.787 -9.443 1.00 92.06 97 PRO A N 1
ATOM 794 C CA . PRO A 1 97 ? 0.872 -13.032 -8.685 1.00 92.06 97 PRO A CA 1
ATOM 795 C C . PRO A 1 97 ? 2.020 -12.988 -7.675 1.00 92.06 97 PRO A C 1
ATOM 797 O O . PRO A 1 97 ? 1.867 -13.427 -6.541 1.00 92.06 97 PRO A O 1
ATOM 800 N N . GLU A 1 98 ? 3.144 -12.374 -8.052 1.00 90.75 98 GLU A N 1
ATOM 801 C CA . GLU A 1 98 ? 4.324 -12.249 -7.196 1.00 90.75 98 GLU A CA 1
ATOM 802 C C . GLU A 1 98 ? 4.116 -11.354 -5.957 1.00 90.75 98 GLU A C 1
ATOM 804 O O . GLU A 1 98 ? 4.970 -11.325 -5.079 1.00 90.75 98 GLU A O 1
ATOM 809 N N . LEU A 1 99 ? 2.992 -10.633 -5.861 1.00 91.19 99 LEU A N 1
ATOM 810 C CA . LEU A 1 99 ? 2.669 -9.729 -4.750 1.00 91.19 99 LEU A CA 1
ATOM 811 C C . LEU A 1 99 ? 1.463 -10.183 -3.921 1.00 91.19 99 LEU A C 1
ATOM 813 O O . LEU A 1 99 ? 1.073 -9.484 -2.984 1.00 91.19 99 LEU A O 1
ATOM 817 N N . GLN A 1 100 ? 0.861 -11.327 -4.249 1.00 91.25 100 GLN A N 1
ATOM 818 C CA . GLN A 1 100 ? -0.405 -11.772 -3.663 1.00 91.25 100 GLN A CA 1
ATOM 819 C C . GLN A 1 100 ? -0.334 -11.954 -2.138 1.00 91.25 100 GLN A C 1
ATOM 821 O O . GLN A 1 100 ? -1.295 -11.646 -1.425 1.00 91.25 100 GLN A O 1
ATOM 826 N N . GLU A 1 101 ? 0.805 -12.411 -1.615 1.00 90.62 101 GLU A N 1
ATOM 827 C CA . GLU A 1 101 ? 1.028 -12.519 -0.168 1.00 90.62 101 GLU A CA 1
ATOM 828 C C . GLU A 1 101 ? 0.951 -11.146 0.508 1.00 90.62 101 GLU A C 1
ATOM 830 O O . GLU A 1 101 ? 0.226 -10.966 1.490 1.00 90.62 101 GLU A O 1
ATOM 835 N N . GLY A 1 102 ? 1.620 -10.147 -0.073 1.00 89.69 102 GLY A N 1
ATOM 836 C CA . GLY A 1 102 ? 1.560 -8.765 0.389 1.00 89.69 102 GLY A CA 1
ATOM 837 C C . GLY A 1 102 ? 0.155 -8.170 0.279 1.00 89.69 102 GLY A C 1
ATOM 838 O O . GLY A 1 102 ? -0.292 -7.462 1.179 1.00 89.69 102 GLY A O 1
ATOM 839 N N . GLU A 1 103 ? -0.590 -8.483 -0.781 1.00 90.12 103 GLU A N 1
ATOM 840 C CA . GLU A 1 103 ? -1.994 -8.070 -0.909 1.00 90.12 103 GLU A CA 1
ATOM 841 C C . GLU A 1 103 ? -2.893 -8.691 0.159 1.00 90.12 103 GLU A C 1
ATOM 843 O O . GLU A 1 103 ? -3.716 -7.997 0.756 1.00 90.12 103 GLU A O 1
ATOM 848 N N . THR A 1 104 ? -2.683 -9.966 0.469 1.00 90.50 104 THR A N 1
ATOM 849 C CA . THR A 1 104 ? -3.405 -10.653 1.543 1.00 90.50 104 THR A CA 1
ATOM 850 C C . THR A 1 104 ? -3.097 -10.021 2.902 1.00 90.50 104 THR A C 1
ATOM 852 O O . THR A 1 104 ? -4.007 -9.801 3.705 1.00 90.50 104 THR A O 1
ATOM 855 N N . LEU A 1 105 ? -1.830 -9.679 3.153 1.00 91.12 105 LEU A N 1
ATOM 856 C CA . LEU A 1 105 ? -1.414 -8.995 4.375 1.00 91.12 105 LEU A CA 1
ATOM 857 C C . LEU A 1 105 ? -2.028 -7.589 4.484 1.00 91.12 105 LEU A C 1
ATOM 859 O O . LEU A 1 105 ? -2.537 -7.250 5.552 1.00 91.12 105 LEU A O 1
ATOM 863 N N . LYS A 1 106 ? -2.070 -6.804 3.390 1.00 86.56 106 LYS A N 1
ATOM 864 C CA . LYS A 1 106 ? -2.766 -5.496 3.345 1.00 86.56 106 LYS A CA 1
ATOM 865 C C . LYS A 1 106 ? -4.196 -5.611 3.833 1.00 86.56 106 LYS A C 1
ATOM 867 O O . LYS A 1 106 ? -4.622 -4.829 4.678 1.00 86.56 106 LYS A O 1
ATOM 872 N N . THR A 1 107 ? -4.926 -6.582 3.294 1.00 87.25 107 THR A N 1
ATOM 873 C CA . THR A 1 1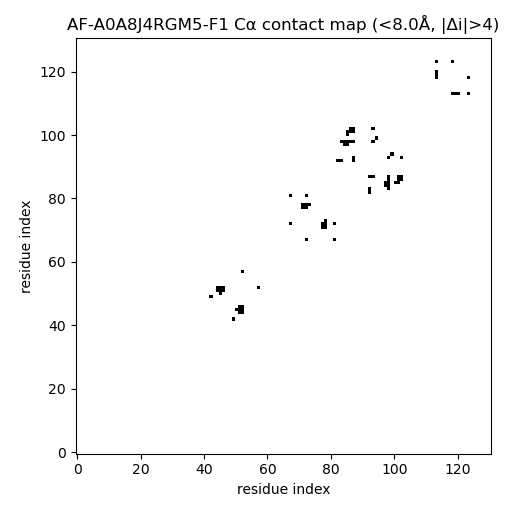07 ? -6.332 -6.780 3.637 1.00 87.25 107 THR A CA 1
ATOM 874 C C . THR A 1 107 ? -6.488 -7.146 5.109 1.00 87.25 107 THR A C 1
ATOM 876 O O . THR A 1 107 ? -7.316 -6.544 5.784 1.00 87.25 107 THR A O 1
ATOM 879 N N . LYS A 1 108 ? -5.667 -8.065 5.638 1.00 91.19 108 LYS A N 1
ATOM 880 C CA . LYS A 1 108 ? -5.711 -8.444 7.062 1.00 91.19 108 LYS A CA 1
ATOM 881 C C . LYS A 1 108 ? -5.470 -7.246 7.983 1.00 91.19 108 LYS A C 1
ATOM 883 O O . LYS A 1 108 ? -6.298 -6.985 8.849 1.00 91.19 108 LYS A O 1
ATOM 888 N N . LEU A 1 109 ? -4.400 -6.490 7.736 1.00 89.75 109 LEU A N 1
ATOM 889 C CA . LEU A 1 109 ? -4.052 -5.308 8.530 1.00 89.75 109 LEU A CA 1
ATOM 890 C C . LEU A 1 109 ? -5.133 -4.224 8.452 1.00 89.75 109 LEU A C 1
ATOM 892 O O . LEU A 1 109 ? -5.461 -3.608 9.460 1.00 89.75 109 LEU A O 1
ATOM 896 N N . MET A 1 110 ? -5.723 -4.002 7.274 1.00 86.19 110 MET A N 1
ATOM 897 C CA . MET A 1 110 ? -6.807 -3.030 7.118 1.00 86.19 110 MET A CA 1
ATOM 898 C C . MET A 1 110 ? -8.058 -3.454 7.896 1.00 86.19 110 MET A C 1
ATOM 900 O O . MET A 1 110 ? -8.679 -2.623 8.549 1.00 86.19 110 MET A O 1
ATOM 904 N N . LEU A 1 111 ? -8.424 -4.738 7.857 1.00 89.44 111 LEU A N 1
ATOM 905 C CA . LEU A 1 111 ? -9.569 -5.261 8.606 1.00 89.44 111 LEU A CA 1
ATOM 906 C C . LEU A 1 111 ? -9.363 -5.155 10.122 1.00 89.44 111 LEU A C 1
ATOM 908 O O . LEU A 1 111 ? -10.290 -4.772 10.835 1.00 89.44 111 LEU A O 1
ATOM 912 N N . GLU A 1 112 ? -8.160 -5.461 10.606 1.00 93.50 112 GLU A N 1
ATOM 913 C CA . GLU A 1 112 ? -7.792 -5.308 12.015 1.00 93.50 112 GLU A CA 1
ATOM 914 C C . GLU A 1 112 ? -7.839 -3.838 12.443 1.00 93.50 112 GLU A C 1
ATOM 916 O O . GLU A 1 112 ? -8.515 -3.501 13.413 1.00 93.50 112 GLU A O 1
ATOM 921 N N . PHE A 1 113 ? -7.268 -2.941 11.636 1.00 89.50 113 PHE A N 1
ATOM 922 C CA . PHE A 1 113 ? -7.352 -1.500 11.858 1.00 89.50 113 PHE A CA 1
ATOM 923 C C . PHE A 1 113 ? -8.801 -0.994 11.909 1.00 89.50 113 PHE A C 1
ATOM 925 O O . PHE A 1 113 ? -9.161 -0.239 12.811 1.00 89.50 113 PHE A O 1
ATOM 932 N N . ILE A 1 114 ? -9.660 -1.415 10.970 1.00 88.50 114 ILE A N 1
ATOM 933 C CA . ILE A 1 114 ? -11.087 -1.054 10.969 1.00 88.50 114 ILE A CA 1
ATOM 934 C C . ILE A 1 114 ? -11.738 -1.505 12.282 1.00 88.50 114 ILE A C 1
ATOM 936 O O . ILE A 1 114 ? -12.388 -0.695 12.945 1.00 88.50 114 ILE A O 1
ATOM 940 N N . LYS A 1 115 ? -11.516 -2.765 12.680 1.00 90.94 115 LYS A N 1
ATOM 941 C CA . LYS A 1 115 ? -12.065 -3.354 13.908 1.00 90.94 115 LYS A CA 1
ATOM 942 C C . LYS A 1 115 ? -11.645 -2.572 15.155 1.00 90.94 115 LYS A C 1
ATOM 944 O O . LYS A 1 115 ? -12.497 -2.264 15.982 1.00 90.94 115 LYS A O 1
ATOM 949 N N . GLU A 1 116 ? -10.365 -2.240 15.281 1.00 94.88 116 GLU A N 1
ATOM 950 C CA . GLU A 1 116 ? -9.828 -1.498 16.429 1.00 94.88 116 GLU A CA 1
ATOM 951 C C . GLU A 1 116 ? -10.257 -0.029 16.438 1.00 94.88 116 GLU A C 1
ATOM 953 O O . GLU A 1 116 ? -10.472 0.558 17.496 1.00 94.88 116 GLU A O 1
ATOM 958 N N . SER A 1 117 ? -10.422 0.575 15.259 1.00 91.81 117 SER A N 1
ATOM 959 C CA . SER A 1 117 ? -10.776 1.990 15.140 1.00 91.81 117 SER A CA 1
ATOM 960 C C . SER A 1 117 ? -12.213 2.312 15.561 1.00 91.81 117 SER A C 1
ATOM 962 O O . SER A 1 117 ? -12.523 3.485 15.782 1.00 91.81 117 SER A O 1
ATOM 964 N N . GLY A 1 118 ? -13.101 1.309 15.596 1.00 91.50 118 GLY A N 1
ATOM 965 C CA . GLY A 1 118 ? -14.540 1.483 15.822 1.00 91.50 118 GLY A CA 1
ATOM 966 C C . GLY A 1 118 ? -15.266 2.282 14.729 1.00 91.50 118 GLY A C 1
ATOM 967 O O . GLY A 1 118 ? -16.412 2.680 14.926 1.00 91.50 118 GLY A O 1
ATOM 968 N N . LYS A 1 119 ? -14.612 2.552 13.592 1.00 89.31 119 LYS A N 1
ATOM 969 C CA . LYS A 1 119 ? -15.150 3.347 12.477 1.00 89.31 119 LYS A CA 1
ATOM 970 C C . LYS A 1 119 ? -15.673 2.447 11.369 1.00 89.31 119 LYS A C 1
ATOM 972 O O . LYS A 1 119 ? -15.175 1.341 11.167 1.00 89.31 119 LYS A O 1
ATOM 977 N N . SER A 1 120 ? -16.648 2.938 10.607 1.00 87.50 120 SER A N 1
ATOM 978 C CA . SER A 1 120 ? -17.103 2.210 9.426 1.00 87.50 120 SER A CA 1
ATOM 979 C C . SER A 1 120 ? -16.065 2.282 8.301 1.00 87.50 120 SER A C 1
ATOM 981 O O . SER A 1 120 ? -15.257 3.211 8.212 1.00 87.50 120 SER A O 1
ATOM 983 N N . VAL A 1 121 ? -16.122 1.315 7.384 1.00 84.81 121 VAL A N 1
ATOM 984 C CA . VAL A 1 121 ? -15.299 1.322 6.163 1.00 84.81 121 VAL A CA 1
ATOM 985 C C . VAL A 1 121 ? -15.520 2.602 5.350 1.00 84.81 121 VAL A C 1
ATOM 987 O O . VAL A 1 121 ? -14.570 3.133 4.784 1.00 84.81 121 VAL A O 1
ATOM 990 N N . LEU A 1 122 ? -16.750 3.127 5.323 1.00 83.69 122 LEU A N 1
ATOM 991 C CA . LEU A 1 122 ? -17.091 4.362 4.612 1.00 83.69 122 LEU A CA 1
ATOM 992 C C . LEU A 1 122 ? -16.431 5.592 5.255 1.00 83.69 122 LEU A C 1
ATOM 994 O O . LEU A 1 122 ? -15.907 6.452 4.542 1.00 83.69 122 LEU A O 1
ATOM 998 N N . ASP A 1 123 ? -16.376 5.644 6.589 1.00 84.69 123 ASP A N 1
ATOM 999 C CA . ASP A 1 123 ? -15.694 6.721 7.320 1.00 84.69 123 ASP A CA 1
ATOM 1000 C C . ASP A 1 123 ? -14.190 6.720 7.043 1.00 84.69 123 ASP A C 1
ATOM 1002 O O . ASP A 1 123 ? -13.569 7.773 6.914 1.00 84.69 123 ASP A O 1
ATOM 1006 N N . ILE A 1 124 ? -13.594 5.532 6.932 1.00 83.06 124 ILE A N 1
ATOM 1007 C CA . ILE A 1 124 ? -12.179 5.382 6.586 1.00 83.06 124 ILE A CA 1
ATOM 1008 C C . ILE A 1 124 ? -11.959 5.759 5.116 1.00 83.06 124 ILE A C 1
ATOM 1010 O O . ILE A 1 124 ? -11.086 6.569 4.817 1.00 83.06 124 ILE A O 1
ATOM 1014 N N . HIS A 1 125 ? -12.784 5.255 4.198 1.00 76.31 125 HIS A N 1
ATOM 1015 C CA . HIS A 1 125 ? -12.668 5.540 2.768 1.00 76.31 125 HIS A CA 1
ATOM 1016 C C . HIS A 1 125 ? -12.767 7.042 2.460 1.00 76.31 125 HIS A C 1
ATOM 1018 O O . HIS A 1 125 ? -11.923 7.580 1.746 1.00 76.31 125 HIS A O 1
ATOM 1024 N N . SER A 1 126 ? -13.742 7.744 3.046 1.00 77.50 126 SER A N 1
ATOM 1025 C CA . SER A 1 126 ? -13.934 9.188 2.832 1.00 77.50 126 SER A CA 1
ATOM 1026 C C . SER A 1 126 ? -12.751 10.048 3.301 1.00 77.50 126 SER A C 1
ATOM 1028 O O . SER A 1 126 ? -12.548 11.147 2.793 1.00 77.50 126 SER A O 1
ATOM 1030 N N . LYS A 1 127 ? -11.923 9.561 4.232 1.00 73.31 127 LYS A N 1
ATOM 1031 C CA . LYS A 1 127 ? -10.725 10.285 4.681 1.00 73.31 127 LYS A CA 1
ATOM 1032 C C . LYS A 1 127 ? -9.515 10.098 3.773 1.00 73.31 127 LYS A C 1
ATOM 1034 O O . LYS A 1 127 ? -8.695 11.005 3.689 1.00 73.31 127 LYS A O 1
ATOM 1039 N N . PHE A 1 128 ? -9.387 8.940 3.128 1.00 66.12 128 PHE A N 1
ATOM 1040 C CA . PHE A 1 128 ? -8.188 8.586 2.357 1.00 66.12 128 PHE A CA 1
ATOM 1041 C C . PHE A 1 128 ? -8.355 8.711 0.838 1.00 66.12 128 PHE A C 1
ATOM 1043 O O . PHE A 1 128 ? -7.349 8.781 0.136 1.00 66.12 128 PHE A O 1
ATOM 1050 N N . TRP A 1 129 ? -9.589 8.741 0.326 1.00 59.97 129 TRP A N 1
ATOM 1051 C CA . TRP A 1 129 ? -9.863 8.679 -1.116 1.00 59.97 129 TRP A CA 1
ATOM 1052 C C . TRP A 1 129 ? -10.605 9.885 -1.706 1.00 59.97 129 TRP A C 1
ATOM 1054 O O . TRP A 1 129 ? -10.929 9.867 -2.891 1.00 59.97 129 TRP A O 1
ATOM 1064 N N . ASN A 1 130 ? -10.820 10.950 -0.932 1.00 42.00 130 ASN A N 1
ATOM 1065 C CA . ASN A 1 130 ? -11.311 12.222 -1.463 1.00 42.00 130 ASN A CA 1
ATOM 1066 C C . ASN A 1 130 ? -10.128 13.054 -1.996 1.00 42.00 130 ASN A C 1
ATOM 1068 O O . ASN A 1 130 ? -9.536 13.835 -1.249 1.00 42.00 130 ASN A O 1
ATOM 1072 N N . PHE A 1 131 ? -9.772 12.836 -3.266 1.00 42.12 131 PHE A N 1
ATOM 1073 C CA . PHE A 1 131 ? -8.888 13.697 -4.065 1.00 42.12 131 PHE A CA 1
ATOM 1074 C C . PHE A 1 131 ? -9.703 14.550 -5.036 1.00 42.12 131 PHE A C 1
ATOM 1076 O O . PHE A 1 131 ? -10.700 14.019 -5.578 1.00 42.12 131 PHE A O 1
#

Mean predicted aligned error: 17.48 Å

pLDDT: mean 70.74, std 15.84, range [41.28, 94.88]

Organism: NCBI:txid60419

Foldseek 3Di:
DDDPPPVVVVVVVVVVVVVVVVVVVVVVVVVVVVVVVVVVVQVVQADPVRHGDPPVPPPVPPPDDDQDPVVQCPDPVRVVVRDDQEEDDDDPNPPDPSHVVNVVVVVVVVVVCCVVVVDDPVVVCVVPPPD

Sequence (131 aa):
MGQPALQNEIFLEADLLQEMIEHQSRSQEINGHRADWIITELESFLNDQGYPIKEQQKSVRIVTCPKVPPMLRKGKRSKEYFDPRIFSFGPYHHGKPELQEGETLKTKLMLEFIKESGKSVLDIHSKFWNF

InterPro domains:
  IPR004158 Protein of unknown function DUF247, plant [PF03140] (67-121)

Secondary structure (DSSP, 8-state):
----SHHHHHHHHHHHHHHHHHHHHHHHHHHHHHHHHHHHHHHTTB-TTSPBPPGGG--------PPPPHHHHHSTTTHHHHS-SS---SGGGTT-GGGHHHHHHHHHHHHHHHHHHT--HHHHHHHHS--

Solvent-accessible surface area (backbone atoms only — not comparable to full-atom values): 8193 Å² total; per-residue (Å²): 138,82,85,80,68,66,66,59,57,55,53,54,51,52,56,52,52,51,52,51,51,50,52,51,51,49,48,50,52,50,50,52,58,54,48,50,54,52,49,55,56,54,52,73,45,33,44,104,84,72,45,73,60,59,77,93,72,60,74,78,75,79,82,77,82,77,78,80,56,65,73,58,49,70,32,87,89,33,38,76,79,76,49,72,77,54,59,72,83,72,77,90,63,64,90,40,78,78,32,48,69,36,52,53,48,51,51,53,54,50,53,51,50,38,65,74,65,76,50,56,71,65,63,53,45,62,73,78,66,77,125

Radius of gyration: 23.71 Å; Cα contacts (8 Å, |Δi|>4): 42; chains: 1; bounding box: 44×74×52 Å